Protein AF-A0A7K4BKZ0-F1 (afdb_monomer_lite)

Foldseek 3Di:
DDDDD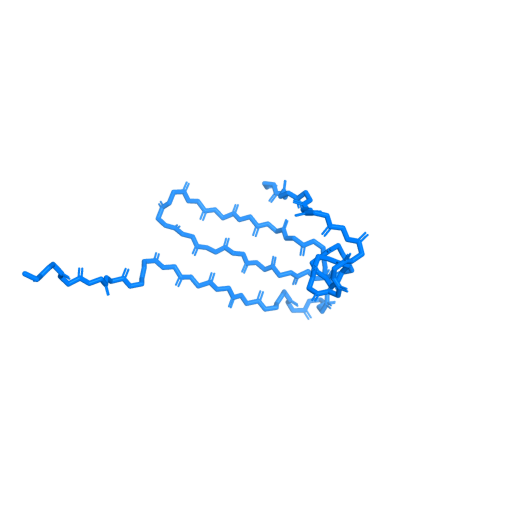DQWDWDQDPVNQWIWTQGPVGIWIWGPVQVVCCVVVVDVDTDTHD

Radius of gyration: 12.68 Å; chains: 1; bounding box: 26×28×34 Å

pLDDT: mean 93.33, std 6.35, range [65.69, 98.38]

Sequence (50 aa):
TGEVTIEGYAMLHPAGRAVVIRTREGAWLIPLVALSRVARGEAASAHLLF

Secondary structure (DSSP, 8-state):
--------EEEE-TTSSEEEEEETTEEEEEEHHHHHHHHTTS-S--PPB-

Structure (mmCIF, N/CA/C/O backbone):
data_AF-A0A7K4BKZ0-F1
#
_entry.id   AF-A0A7K4BKZ0-F1
#
loop_
_atom_site.group_PDB
_atom_site.id
_atom_site.type_symbol
_atom_site.label_atom_id
_atom_site.label_alt_id
_atom_site.label_comp_id
_atom_site.label_asym_id
_atom_site.label_entity_id
_atom_site.label_seq_id
_atom_site.pdbx_PDB_ins_code
_atom_site.Cartn_x
_atom_site.Cartn_y
_atom_site.Cartn_z
_atom_site.occupancy
_atom_site.B_iso_or_equiv
_atom_site.auth_seq_id
_atom_site.auth_comp_id
_atom_site.auth_asym_id
_atom_site.auth_atom_id
_atom_site.pdbx_PDB_model_num
ATOM 1 N N . THR A 1 1 ? -4.059 16.978 23.559 1.00 65.69 1 THR A N 1
ATOM 2 C CA . THR A 1 1 ? -3.359 16.004 22.695 1.00 65.69 1 THR A CA 1
ATOM 3 C C . THR A 1 1 ? -4.405 15.026 22.212 1.00 65.69 1 THR A C 1
ATOM 5 O O . THR A 1 1 ? -4.922 14.285 23.031 1.00 65.69 1 THR A O 1
ATOM 8 N N . GLY A 1 2 ? -4.844 15.137 20.957 1.00 75.94 2 GLY A N 1
ATOM 9 C CA . GLY A 1 2 ? -5.829 14.207 20.393 1.00 75.94 2 GLY A CA 1
ATOM 10 C C . GLY A 1 2 ? -5.153 12.888 20.031 1.00 75.94 2 GLY A C 1
ATOM 11 O O . GLY A 1 2 ? -4.039 12.903 19.511 1.00 75.94 2 GLY A O 1
ATOM 12 N N . GLU A 1 3 ? -5.794 11.771 20.348 1.00 81.25 3 GLU A N 1
ATOM 13 C CA . GLU A 1 3 ? -5.337 10.439 19.963 1.00 81.25 3 GLU A CA 1
ATOM 14 C C . GLU A 1 3 ? -5.465 10.283 18.440 1.00 81.25 3 GLU A C 1
ATOM 16 O O . GLU A 1 3 ? -6.533 10.507 17.874 1.00 81.25 3 GLU A O 1
ATOM 21 N N . VAL A 1 4 ? -4.361 9.964 17.759 1.00 82.00 4 VAL A N 1
ATOM 22 C CA . VAL A 1 4 ? -4.370 9.671 16.320 1.00 82.00 4 VAL A CA 1
ATOM 23 C C . VAL A 1 4 ? -4.576 8.171 16.157 1.00 82.00 4 VAL A C 1
ATOM 25 O O . VAL A 1 4 ? -3.671 7.385 16.434 1.00 82.00 4 VAL A O 1
ATOM 28 N N . THR A 1 5 ? -5.764 7.777 15.708 1.00 86.00 5 THR A N 1
ATOM 29 C CA . THR A 1 5 ? -6.110 6.376 15.442 1.00 86.00 5 THR A CA 1
ATOM 30 C C . THR A 1 5 ? -5.901 6.047 13.964 1.00 86.00 5 THR A C 1
ATOM 32 O O . THR A 1 5 ? -6.263 6.823 13.081 1.00 86.00 5 THR A O 1
ATOM 35 N N . ILE A 1 6 ? -5.318 4.881 13.676 1.00 87.19 6 ILE A N 1
ATOM 36 C CA . ILE A 1 6 ? -5.218 4.360 12.309 1.00 87.19 6 ILE A CA 1
ATOM 37 C C . ILE A 1 6 ? -6.534 3.648 11.974 1.00 87.19 6 ILE A C 1
ATOM 39 O O . ILE A 1 6 ? -6.792 2.554 12.466 1.00 87.19 6 ILE A O 1
ATOM 43 N N . GLU A 1 7 ? -7.363 4.256 11.126 1.00 90.12 7 GLU A N 1
ATOM 44 C CA . GLU A 1 7 ? -8.687 3.728 10.742 1.00 90.12 7 GLU A CA 1
ATOM 45 C C . GLU A 1 7 ? -8.676 2.887 9.448 1.00 90.12 7 GLU A C 1
ATOM 47 O O . GLU A 1 7 ? -9.710 2.674 8.811 1.00 90.12 7 GLU A O 1
ATOM 52 N N . GLY A 1 8 ? -7.505 2.434 9.001 1.00 92.88 8 GLY A N 1
ATOM 53 C CA . GLY A 1 8 ? -7.361 1.757 7.716 1.00 92.88 8 GLY A CA 1
ATOM 54 C C . GLY A 1 8 ? -6.127 0.874 7.612 1.00 92.88 8 GLY A C 1
ATOM 55 O O . GLY A 1 8 ? -5.283 0.838 8.503 1.00 92.88 8 GLY A O 1
ATOM 56 N N . TYR A 1 9 ? -6.018 0.155 6.500 1.00 95.06 9 TYR A N 1
ATOM 57 C CA . TYR A 1 9 ? -4.856 -0.672 6.195 1.00 95.06 9 TYR A CA 1
ATOM 58 C C . TYR A 1 9 ? -4.553 -0.689 4.701 1.00 95.06 9 TYR A C 1
ATOM 60 O O . TYR A 1 9 ? -5.427 -0.487 3.856 1.00 95.06 9 TYR A O 1
ATOM 68 N N . ALA A 1 10 ? -3.295 -0.972 4.383 1.00 95.69 10 ALA A N 1
ATOM 69 C CA . ALA A 1 10 ? -2.860 -1.290 3.037 1.00 95.69 10 ALA A CA 1
ATOM 70 C C . ALA A 1 10 ? -2.317 -2.721 3.011 1.00 95.69 10 ALA A C 1
ATOM 72 O O . ALA A 1 10 ? -1.604 -3.134 3.924 1.00 95.69 10 ALA A O 1
ATOM 73 N N . MET A 1 11 ? -2.639 -3.480 1.968 1.00 96.88 11 MET A N 1
ATOM 74 C CA . MET A 1 11 ? -2.110 -4.829 1.772 1.00 96.88 11 MET A CA 1
ATOM 75 C C . MET A 1 11 ? -1.804 -5.092 0.304 1.00 96.88 11 MET A C 1
ATOM 77 O O . MET A 1 11 ? -2.468 -4.561 -0.586 1.00 96.88 11 MET A O 1
ATOM 81 N N . LEU A 1 12 ? -0.828 -5.955 0.031 1.00 97.31 12 LEU A N 1
ATOM 82 C CA . LEU A 1 12 ? -0.621 -6.452 -1.322 1.00 97.31 12 LEU A CA 1
ATOM 83 C C . LEU A 1 12 ? -1.784 -7.381 -1.697 1.00 97.31 12 LEU A C 1
ATOM 85 O O . LEU A 1 12 ? -2.130 -8.297 -0.953 1.00 97.31 12 LEU A O 1
ATOM 89 N N . HIS A 1 13 ? -2.387 -7.147 -2.858 1.00 95.31 13 HIS A N 1
ATOM 90 C CA . HIS A 1 13 ? -3.390 -8.041 -3.418 1.00 95.31 13 HIS A CA 1
ATOM 91 C C . HIS A 1 13 ? -2.763 -9.430 -3.646 1.00 95.31 13 HIS A C 1
ATOM 93 O O . HIS A 1 13 ? -1.631 -9.485 -4.129 1.00 95.31 13 HIS A O 1
ATOM 99 N N . PRO A 1 14 ? -3.473 -10.551 -3.409 1.00 95.31 14 PRO A N 1
ATOM 100 C CA . PRO A 1 14 ? -2.909 -11.901 -3.552 1.00 95.31 14 PRO A CA 1
ATOM 101 C C . PRO A 1 14 ? -2.277 -12.193 -4.920 1.00 95.31 14 PRO A C 1
ATOM 103 O O . PRO A 1 14 ? -1.311 -12.937 -5.022 1.00 95.31 14 PRO A O 1
ATOM 106 N N . ALA A 1 15 ? -2.778 -11.552 -5.979 1.00 95.12 15 ALA A N 1
ATOM 107 C CA . ALA A 1 15 ? -2.192 -11.641 -7.320 1.00 95.12 15 ALA A CA 1
ATOM 108 C C . ALA A 1 15 ? -0.828 -10.926 -7.475 1.00 95.12 15 ALA A C 1
ATOM 110 O O . ALA A 1 15 ? -0.282 -10.919 -8.573 1.00 95.12 15 ALA A O 1
ATOM 111 N N . GLY A 1 16 ? -0.322 -10.242 -6.444 1.00 95.19 16 GLY A N 1
ATOM 112 C CA . GLY A 1 16 ? 0.990 -9.584 -6.410 1.00 95.19 16 GLY A CA 1
ATOM 113 C C . GLY A 1 16 ? 1.139 -8.331 -7.280 1.00 95.19 16 GLY A C 1
ATOM 114 O O . GLY A 1 16 ? 2.225 -7.770 -7.369 1.00 95.19 16 GLY A O 1
ATOM 115 N N . ARG A 1 17 ? 0.070 -7.880 -7.947 1.00 96.19 17 ARG A N 1
ATOM 116 C CA . ARG A 1 17 ? 0.133 -6.813 -8.967 1.00 96.19 17 ARG A CA 1
ATOM 117 C C . ARG A 1 17 ? -0.448 -5.476 -8.530 1.00 96.19 17 ARG A C 1
ATOM 119 O O . ARG A 1 17 ? -0.402 -4.518 -9.299 1.00 96.19 17 ARG A O 1
ATOM 126 N N . ALA A 1 18 ? -0.999 -5.394 -7.327 1.00 96.94 18 ALA A N 1
ATOM 127 C CA . ALA A 1 18 ? -1.643 -4.185 -6.842 1.00 96.94 18 ALA A CA 1
ATOM 128 C C . ALA A 1 18 ? -1.669 -4.132 -5.315 1.00 96.94 18 ALA A C 1
ATOM 130 O O . ALA A 1 18 ? -1.614 -5.170 -4.661 1.00 96.94 18 ALA A O 1
ATOM 131 N N . VAL A 1 19 ? -1.769 -2.929 -4.764 1.00 97.31 19 VAL A N 1
ATOM 132 C CA . VAL A 1 19 ? -1.993 -2.676 -3.341 1.00 97.31 19 VAL A CA 1
ATOM 133 C C . VAL A 1 19 ? -3.457 -2.314 -3.145 1.00 97.31 19 VAL A C 1
ATOM 135 O O . VAL A 1 19 ? -3.986 -1.463 -3.855 1.00 97.31 19 VAL A O 1
ATOM 138 N N . VAL A 1 20 ? -4.106 -2.971 -2.194 1.00 96.94 20 VAL A N 1
ATOM 139 C CA . VAL A 1 20 ? -5.444 -2.631 -1.717 1.00 96.94 20 VAL A CA 1
ATOM 140 C C . VAL A 1 20 ? -5.283 -1.672 -0.548 1.00 96.94 20 VAL A C 1
ATOM 142 O O . VAL A 1 20 ? -4.578 -2.000 0.402 1.00 96.94 20 VAL A O 1
ATOM 145 N N . ILE A 1 21 ? -5.941 -0.519 -0.603 1.00 95.75 21 ILE A N 1
ATOM 146 C CA . ILE A 1 21 ? -6.058 0.431 0.505 1.00 95.75 21 ILE A CA 1
ATOM 147 C C . ILE A 1 21 ? -7.500 0.392 0.991 1.00 95.75 21 ILE A C 1
ATOM 149 O O . ILE A 1 21 ? -8.423 0.557 0.198 1.00 95.75 21 ILE A O 1
ATOM 153 N N . ARG A 1 22 ? -7.695 0.168 2.287 1.00 95.19 22 ARG A N 1
ATOM 154 C CA . ARG A 1 22 ? -8.996 0.167 2.959 1.00 95.19 22 ARG A CA 1
ATOM 155 C C . ARG A 1 22 ? -8.989 1.263 4.008 1.00 95.19 22 ARG A C 1
ATOM 157 O O . ARG A 1 22 ? -8.099 1.292 4.853 1.00 95.19 22 ARG A O 1
ATOM 164 N N . THR A 1 23 ? -9.970 2.148 3.948 1.00 92.81 23 THR A N 1
ATOM 165 C CA . THR A 1 23 ? -10.217 3.186 4.953 1.00 92.81 23 THR A CA 1
ATOM 166 C C . THR A 1 23 ? -11.683 3.128 5.370 1.00 92.81 23 THR A C 1
ATOM 168 O O . THR A 1 23 ? -12.465 2.339 4.834 1.00 92.81 23 THR A O 1
ATOM 171 N N . ARG A 1 24 ? -12.079 3.988 6.308 1.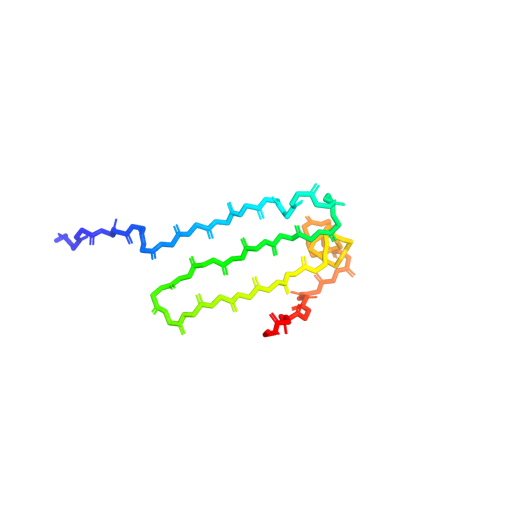00 92.31 24 ARG A N 1
ATOM 172 C CA . ARG A 1 24 ? -13.481 4.145 6.703 1.00 92.31 24 ARG A CA 1
ATOM 173 C C . ARG A 1 24 ? -14.391 4.615 5.559 1.00 92.31 24 ARG A C 1
ATOM 175 O O . ARG A 1 24 ? -15.561 4.256 5.527 1.00 92.31 24 ARG A O 1
ATOM 182 N N . GLU A 1 25 ? -13.846 5.379 4.616 1.00 92.19 25 GLU A N 1
ATOM 183 C CA . GLU A 1 25 ? -14.591 5.978 3.498 1.00 92.19 25 GLU A CA 1
ATOM 184 C C . GLU A 1 25 ? -14.711 5.035 2.288 1.00 92.19 25 GLU A C 1
ATOM 186 O O . GLU A 1 25 ? -15.452 5.318 1.348 1.00 92.19 25 GLU A O 1
ATOM 191 N N . GLY A 1 26 ? -13.983 3.912 2.279 1.00 93.56 26 GLY A N 1
ATOM 192 C CA . GLY A 1 26 ? -14.057 2.951 1.186 1.00 93.56 26 GLY A CA 1
ATOM 193 C C . GLY A 1 26 ? -12.787 2.144 0.967 1.00 93.56 26 GLY A C 1
ATOM 194 O O . GLY A 1 26 ? -11.955 1.953 1.858 1.00 93.56 26 GLY A O 1
ATOM 195 N N . ALA A 1 27 ? -12.663 1.617 -0.248 1.00 93.69 27 ALA A N 1
ATOM 196 C CA . ALA A 1 27 ? -11.519 0.826 -0.652 1.00 93.69 27 ALA A CA 1
ATOM 197 C C . ALA A 1 27 ? -11.097 1.141 -2.072 1.00 93.69 27 ALA A C 1
ATOM 199 O O . ALA A 1 27 ? -11.939 1.346 -2.939 1.00 93.69 27 ALA A O 1
ATOM 200 N N . TRP A 1 28 ? -9.789 1.115 -2.290 1.00 95.50 28 TRP A N 1
ATOM 201 C CA . TRP A 1 28 ? -9.190 1.401 -3.580 1.00 95.50 28 TRP A CA 1
ATOM 202 C C . TRP A 1 28 ? -8.082 0.408 -3.882 1.00 95.50 28 TRP A C 1
ATOM 204 O O . TRP A 1 28 ? -7.416 -0.116 -2.986 1.00 95.50 28 TRP A O 1
ATOM 214 N N . LEU A 1 29 ? -7.861 0.183 -5.168 1.00 96.19 29 LEU A N 1
ATOM 215 C CA . LEU A 1 29 ? -6.759 -0.596 -5.703 1.00 96.19 29 LEU A CA 1
ATOM 216 C C . LEU A 1 29 ? -5.777 0.329 -6.420 1.00 96.19 29 LEU A C 1
ATOM 218 O O . LEU A 1 29 ? -6.168 1.150 -7.246 1.00 96.19 29 LEU A O 1
ATOM 222 N N . ILE A 1 30 ? -4.488 0.164 -6.139 1.00 97.25 30 ILE A N 1
ATOM 223 C CA . ILE A 1 30 ? -3.407 0.864 -6.837 1.00 97.25 30 ILE A CA 1
ATOM 224 C C . ILE A 1 30 ? -2.532 -0.182 -7.525 1.00 97.25 30 ILE A C 1
ATOM 226 O O . ILE A 1 30 ? -1.962 -1.029 -6.831 1.00 97.25 30 ILE A O 1
ATOM 230 N N .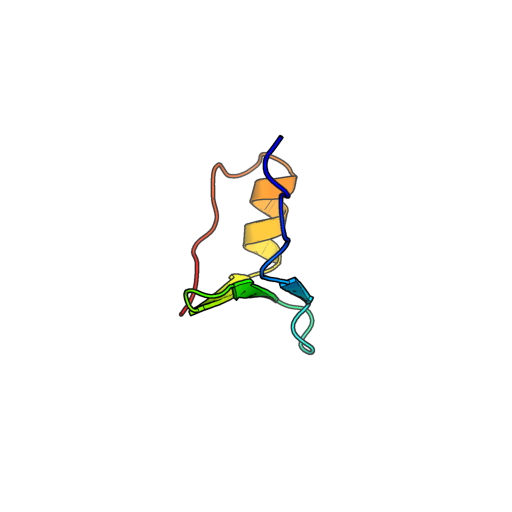 PRO A 1 31 ? -2.366 -0.151 -8.860 1.00 96.75 31 PRO A N 1
ATOM 231 C CA . PRO A 1 31 ? -1.403 -1.012 -9.536 1.00 96.75 31 PRO A CA 1
ATOM 232 C C . PRO A 1 31 ? -0.007 -0.858 -8.919 1.00 96.75 31 PRO A C 1
ATOM 234 O O . PRO A 1 31 ? 0.496 0.257 -8.774 1.00 96.75 31 PRO A O 1
ATOM 237 N N . LEU A 1 32 ? 0.646 -1.973 -8.582 1.00 96.50 32 LEU A N 1
ATOM 238 C CA . LEU A 1 32 ? 1.921 -1.963 -7.857 1.00 96.50 32 LEU A CA 1
ATOM 239 C C . LEU A 1 32 ? 3.008 -1.234 -8.652 1.00 96.50 32 LEU A C 1
ATOM 241 O O . LEU A 1 32 ? 3.825 -0.521 -8.075 1.00 96.50 32 LEU A O 1
ATOM 245 N N . VAL A 1 33 ? 2.990 -1.367 -9.982 1.00 96.88 33 VAL A N 1
ATOM 246 C CA . VAL A 1 33 ? 3.901 -0.636 -10.871 1.00 96.88 33 VA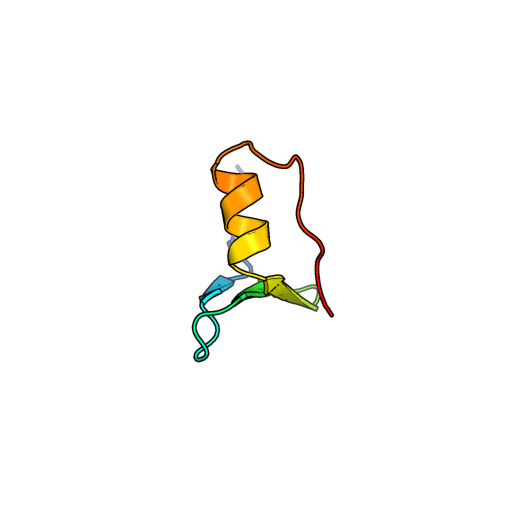L A CA 1
ATOM 247 C C . VAL A 1 33 ? 3.709 0.874 -10.752 1.00 96.88 33 VAL A C 1
ATOM 249 O O . VAL A 1 33 ? 4.692 1.595 -10.636 1.00 96.88 33 VAL A O 1
ATOM 252 N N . ALA A 1 34 ? 2.465 1.357 -10.704 1.00 96.88 34 ALA A N 1
ATOM 253 C CA . ALA A 1 34 ? 2.178 2.780 -10.569 1.00 96.88 34 ALA A CA 1
ATOM 254 C C . ALA A 1 34 ? 2.620 3.297 -9.191 1.00 96.88 34 ALA A C 1
ATOM 256 O O . ALA A 1 34 ? 3.327 4.299 -9.121 1.00 96.88 34 ALA A O 1
ATOM 257 N N . LEU A 1 35 ? 2.306 2.563 -8.115 1.00 96.19 35 LEU A N 1
ATOM 258 C CA . LEU A 1 35 ? 2.771 2.897 -6.765 1.00 96.19 35 LEU A CA 1
ATOM 259 C C . LEU A 1 35 ? 4.304 2.927 -6.674 1.00 96.19 35 LEU A C 1
ATOM 261 O O . LEU A 1 35 ? 4.874 3.830 -6.071 1.00 96.19 35 LEU A O 1
ATOM 265 N N . SER A 1 36 ? 4.978 1.968 -7.311 1.00 96.69 36 SER A N 1
ATOM 266 C CA . SER A 1 36 ? 6.441 1.892 -7.319 1.00 96.69 36 SER A CA 1
ATOM 267 C C . SER A 1 36 ? 7.078 3.094 -8.016 1.00 96.69 36 SER A C 1
ATOM 269 O O . SER A 1 36 ? 8.107 3.579 -7.562 1.00 96.69 36 SER A O 1
ATOM 271 N N . ARG A 1 37 ? 6.470 3.601 -9.096 1.00 97.94 37 ARG A N 1
ATOM 272 C CA . ARG A 1 37 ? 6.940 4.820 -9.773 1.00 97.94 37 ARG A CA 1
ATOM 273 C C . ARG A 1 37 ? 6.834 6.038 -8.858 1.00 97.94 37 ARG A C 1
ATOM 275 O O . ARG A 1 37 ? 7.773 6.822 -8.798 1.00 97.94 37 ARG A O 1
ATOM 282 N N . VAL A 1 38 ? 5.740 6.160 -8.102 1.00 97.62 38 VAL A N 1
ATOM 283 C CA . VAL A 1 38 ? 5.593 7.224 -7.093 1.00 97.62 38 VAL A CA 1
ATOM 284 C C . VAL A 1 38 ? 6.659 7.090 -6.006 1.00 97.62 38 VAL A C 1
ATOM 286 O O . VAL A 1 38 ? 7.363 8.050 -5.717 1.00 97.62 38 VAL A O 1
ATOM 289 N N . ALA A 1 39 ? 6.847 5.887 -5.459 1.00 97.06 39 ALA A N 1
ATOM 290 C CA . ALA A 1 39 ? 7.839 5.634 -4.414 1.00 97.06 39 ALA A CA 1
ATOM 291 C C . ALA A 1 39 ? 9.287 5.910 -4.864 1.00 97.06 39 ALA A C 1
ATOM 293 O O . ALA A 1 39 ? 10.117 6.303 -4.049 1.00 97.06 39 ALA A O 1
ATOM 294 N N . ARG A 1 40 ? 9.593 5.726 -6.155 1.00 98.19 40 ARG A N 1
ATOM 295 C CA . ARG A 1 40 ? 10.901 6.049 -6.752 1.00 98.19 40 ARG A CA 1
ATOM 296 C C . ARG A 1 40 ? 11.056 7.519 -7.155 1.00 98.19 40 ARG A C 1
ATOM 298 O O . ARG A 1 40 ? 12.126 7.899 -7.614 1.00 98.19 40 ARG A O 1
ATOM 305 N N . GLY A 1 41 ? 10.011 8.337 -7.018 1.00 98.19 41 GLY A N 1
ATOM 306 C CA . GLY A 1 41 ? 10.015 9.730 -7.474 1.00 98.19 41 GLY A CA 1
ATOM 307 C C . GLY A 1 41 ? 9.899 9.895 -8.996 1.00 98.19 41 GLY A C 1
ATOM 308 O O . GLY A 1 41 ? 10.113 10.985 -9.514 1.00 98.19 41 GLY A O 1
ATOM 309 N N . GLU A 1 42 ? 9.542 8.837 -9.727 1.00 98.38 42 GLU A N 1
ATOM 310 C CA . GLU A 1 42 ? 9.348 8.851 -11.186 1.00 98.38 42 GLU A CA 1
ATOM 311 C C . GLU A 1 42 ? 7.963 9.386 -11.593 1.00 98.38 42 GLU A C 1
ATOM 313 O O . GLU A 1 42 ? 7.701 9.632 -12.772 1.00 98.38 42 GLU A O 1
ATOM 318 N N . ALA A 1 43 ? 7.042 9.500 -10.634 1.00 98.00 43 ALA A N 1
ATOM 319 C CA . ALA A 1 43 ? 5.701 10.032 -10.823 1.00 98.00 43 ALA A CA 1
ATOM 320 C C . ALA A 1 43 ? 5.248 10.790 -9.570 1.00 98.00 43 ALA A C 1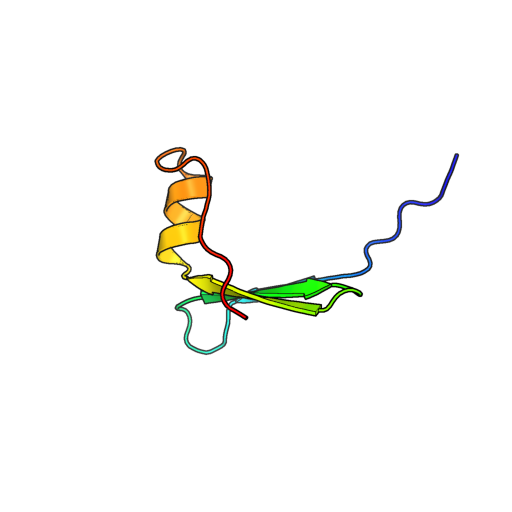
ATOM 322 O O . ALA A 1 43 ? 5.559 10.387 -8.453 1.00 98.00 43 ALA A O 1
ATOM 323 N N . ALA A 1 44 ? 4.470 11.859 -9.751 1.00 97.62 44 ALA A N 1
ATOM 324 C CA . ALA A 1 44 ? 3.916 12.627 -8.634 1.00 97.62 44 ALA A CA 1
ATOM 325 C C . ALA A 1 44 ? 2.764 11.893 -7.919 1.00 97.62 44 ALA A C 1
ATOM 327 O O . ALA A 1 44 ? 2.546 12.092 -6.727 1.00 97.62 44 ALA A O 1
ATOM 328 N N . SER A 1 45 ? 2.012 11.056 -8.640 1.00 96.00 45 SER A N 1
ATOM 329 C CA . SER A 1 45 ? 0.855 10.327 -8.111 1.00 96.00 45 SER A CA 1
ATOM 330 C C . SER A 1 45 ? 0.553 9.061 -8.923 1.00 96.00 45 SER A C 1
ATOM 332 O O . SER A 1 45 ? 1.146 8.817 -9.978 1.00 96.00 45 SER A O 1
ATOM 334 N N . ALA A 1 46 ? -0.365 8.238 -8.412 1.00 95.25 46 ALA A N 1
ATOM 335 C CA . ALA A 1 46 ? -0.888 7.050 -9.077 1.00 95.25 46 ALA A CA 1
ATOM 336 C C . ALA A 1 46 ? -2.421 7.100 -9.108 1.00 95.25 46 ALA A C 1
ATOM 338 O O . ALA A 1 46 ? -3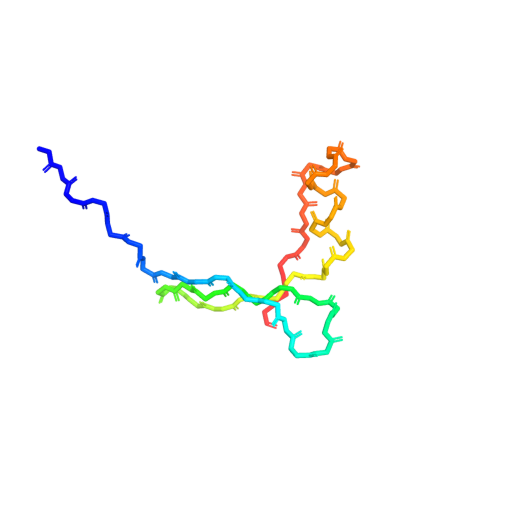.052 7.671 -8.218 1.00 95.25 46 ALA A O 1
ATOM 339 N N . HIS A 1 47 ? -3.021 6.480 -10.124 1.00 91.75 47 HIS A N 1
ATOM 340 C CA . HIS A 1 47 ? -4.474 6.373 -10.223 1.00 91.75 47 HIS A CA 1
ATOM 341 C C . HIS A 1 47 ? -5.026 5.405 -9.171 1.00 91.75 47 HIS A C 1
ATOM 343 O O . HIS A 1 47 ? -4.493 4.306 -8.993 1.00 91.75 47 HIS A O 1
ATOM 349 N N . LEU A 1 48 ? -6.113 5.814 -8.515 1.00 92.19 48 LEU A N 1
ATOM 350 C CA . LEU A 1 48 ? -6.908 4.963 -7.635 1.00 92.19 48 LEU A CA 1
ATOM 351 C C . LEU A 1 48 ? -8.007 4.292 -8.458 1.00 92.19 48 LEU A C 1
ATOM 353 O O . LEU A 1 48 ? -8.751 4.971 -9.167 1.00 92.19 48 LEU A O 1
ATOM 357 N N . LEU A 1 49 ? -8.103 2.971 -8.362 1.00 89.25 49 LEU A N 1
ATOM 358 C CA . LEU A 1 49 ? -9.178 2.187 -8.962 1.00 89.25 49 LEU A CA 1
ATOM 359 C C . LEU A 1 49 ? -10.218 1.884 -7.880 1.00 89.25 49 LEU A C 1
ATOM 361 O O . LEU A 1 49 ? -9.835 1.498 -6.773 1.00 89.25 49 LEU A O 1
ATOM 365 N N . PHE A 1 50 ? -11.495 2.106 -8.195 1.00 80.38 50 PHE A N 1
ATOM 366 C CA . PHE A 1 50 ? -12.636 1.780 -7.335 1.00 80.38 50 PHE A CA 1
ATOM 367 C C . PHE A 1 50 ? -13.113 0.341 -7.561 1.00 80.38 50 PHE A C 1
ATOM 369 O O . PHE A 1 50 ? -12.971 -0.154 -8.704 1.00 80.38 50 PHE A O 1
#